Protein AF-A0A8T9ZJU8-F1 (afdb_monomer_lite)

pLDDT: mean 92.7, std 7.79, range [56.19, 98.44]

Sequence (86 aa):
MRRKKEFASLIGGVRVPLSGAMDGYSNDVKGLGLEWEVKARKEGFKTFYNWLEDEREQPEALAIKADRKPWLVVMPLDTFLKMVKE

Foldseek 3Di:
DVQLVVVCVLQVWDFFPCDPNDPPRHAGIDHLNDGHHDDDDPPPCVVVVCVCPVPVVNDQWDWDDDPPGDIDIGGDPVVVSVVSVD

Structure (mmCIF, N/CA/C/O backbone):
data_AF-A0A8T9ZJU8-F1
#
_entry.id   AF-A0A8T9ZJU8-F1
#
loop_
_atom_site.group_PDB
_atom_site.id
_atom_site.type_symbol
_atom_site.label_atom_id
_atom_site.label_alt_id
_atom_site.label_comp_id
_atom_site.label_asym_id
_atom_site.label_entity_id
_atom_site.label_seq_id
_atom_site.pdbx_PDB_ins_code
_atom_site.Cartn_x
_atom_site.Cartn_y
_atom_site.Cartn_z
_atom_site.occupancy
_atom_site.B_iso_or_equiv
_atom_site.auth_seq_id
_atom_site.auth_comp_id
_atom_site.auth_asym_id
_atom_site.auth_atom_id
_atom_site.pdbx_PDB_model_num
ATOM 1 N N . MET A 1 1 ? 14.739 4.409 -6.827 1.00 63.16 1 MET A N 1
ATOM 2 C CA . MET A 1 1 ? 14.890 3.104 -7.515 1.00 63.16 1 MET A CA 1
ATOM 3 C C . MET A 1 1 ? 14.589 1.908 -6.601 1.00 63.16 1 MET A C 1
ATOM 5 O O . MET A 1 1 ? 13.754 1.102 -6.992 1.00 63.16 1 MET A O 1
ATOM 9 N N . ARG A 1 2 ? 15.168 1.842 -5.384 1.00 87.25 2 ARG A N 1
ATOM 10 C CA . ARG A 1 2 ? 15.007 0.742 -4.400 1.00 87.25 2 ARG A CA 1
ATOM 11 C C . ARG A 1 2 ? 13.560 0.297 -4.133 1.00 87.25 2 ARG A C 1
ATOM 13 O O . ARG A 1 2 ? 13.241 -0.852 -4.386 1.00 87.25 2 ARG A O 1
ATOM 20 N N . ARG A 1 3 ? 12.677 1.222 -3.746 1.00 92.81 3 ARG A N 1
ATOM 21 C CA . ARG A 1 3 ? 11.279 0.929 -3.358 1.00 92.81 3 ARG A CA 1
ATOM 22 C C . ARG A 1 3 ? 10.438 0.247 -4.446 1.00 92.81 3 ARG A C 1
ATOM 24 O O . ARG A 1 3 ? 9.664 -0.643 -4.145 1.00 92.81 3 ARG A O 1
ATOM 31 N N . LYS A 1 4 ? 10.623 0.623 -5.720 1.00 93.69 4 LYS A N 1
ATOM 32 C CA . LYS A 1 4 ? 9.922 -0.022 -6.851 1.00 93.69 4 LYS A CA 1
ATOM 33 C C . LYS A 1 4 ? 10.369 -1.481 -7.021 1.00 93.69 4 LYS A C 1
ATOM 35 O O . LYS A 1 4 ? 9.553 -2.345 -7.295 1.00 93.69 4 LYS A O 1
ATOM 40 N N . LYS A 1 5 ? 11.672 -1.746 -6.846 1.00 94.31 5 LYS A N 1
ATOM 41 C CA . LYS A 1 5 ? 12.250 -3.099 -6.927 1.00 94.31 5 LYS A CA 1
ATOM 42 C C . LYS A 1 5 ? 11.823 -3.963 -5.738 1.00 94.31 5 LYS A C 1
ATOM 44 O O . LYS A 1 5 ? 11.487 -5.121 -5.926 1.00 94.31 5 LYS A O 1
ATOM 49 N N . GLU A 1 6 ? 11.825 -3.379 -4.545 1.00 96.81 6 GLU A N 1
ATOM 50 C CA . GLU A 1 6 ? 11.342 -4.001 -3.310 1.00 96.81 6 GLU A CA 1
ATOM 51 C C . GLU A 1 6 ? 9.874 -4.420 -3.440 1.00 96.81 6 GLU A C 1
ATOM 53 O O . GLU A 1 6 ? 9.573 -5.602 -3.323 1.00 96.81 6 GLU A O 1
ATOM 58 N N . PHE A 1 7 ? 8.986 -3.490 -3.811 1.00 97.31 7 PHE A N 1
ATOM 59 C CA . PHE A 1 7 ? 7.572 -3.797 -4.026 1.00 97.31 7 PHE A CA 1
ATOM 60 C C . PHE A 1 7 ? 7.358 -4.860 -5.113 1.00 97.31 7 PHE A C 1
ATOM 62 O O . PHE A 1 7 ? 6.629 -5.819 -4.881 1.00 97.31 7 PHE A O 1
ATOM 69 N N . ALA A 1 8 ? 8.044 -4.749 -6.262 1.00 96.81 8 ALA A N 1
ATOM 70 C CA . ALA A 1 8 ? 7.981 -5.764 -7.317 1.00 96.81 8 ALA A CA 1
ATOM 71 C C . ALA A 1 8 ? 8.357 -7.161 -6.797 1.00 96.81 8 ALA A C 1
ATOM 73 O O . ALA A 1 8 ? 7.650 -8.122 -7.075 1.00 96.81 8 ALA A O 1
ATOM 74 N N . SER A 1 9 ? 9.417 -7.267 -5.991 1.00 96.62 9 SER A N 1
ATOM 75 C CA . SER A 1 9 ? 9.833 -8.540 -5.396 1.00 96.62 9 SER A CA 1
ATOM 76 C C . SER A 1 9 ? 8.781 -9.113 -4.445 1.00 96.62 9 SER A C 1
ATOM 78 O O . SER A 1 9 ? 8.530 -10.314 -4.486 1.00 96.62 9 SER A O 1
ATOM 80 N N . LEU A 1 10 ? 8.165 -8.278 -3.602 1.00 97.06 10 LEU A N 1
ATOM 81 C CA . LEU A 1 10 ? 7.181 -8.718 -2.604 1.00 97.06 10 LEU A CA 1
ATOM 82 C C . LEU A 1 10 ? 5.908 -9.279 -3.250 1.00 97.06 10 LEU A C 1
ATOM 84 O O . LEU A 1 10 ? 5.350 -10.267 -2.774 1.00 97.06 10 LEU A O 1
ATOM 88 N N . ILE A 1 11 ? 5.476 -8.692 -4.369 1.00 96.56 11 ILE A N 1
ATOM 89 C CA . ILE A 1 11 ? 4.281 -9.148 -5.091 1.00 96.56 11 ILE A CA 1
ATOM 90 C C . ILE A 1 11 ? 4.572 -10.228 -6.146 1.00 96.56 11 ILE A C 1
ATOM 92 O O . ILE A 1 11 ? 3.651 -10.652 -6.840 1.00 96.56 11 ILE A O 1
ATOM 96 N N . GLY A 1 12 ? 5.833 -10.651 -6.312 1.00 95.75 12 GLY A N 1
ATOM 97 C CA . GLY A 1 12 ? 6.241 -11.563 -7.391 1.00 95.75 12 GLY A CA 1
ATOM 98 C C . GLY A 1 12 ? 6.094 -10.959 -8.796 1.00 95.75 12 GLY A C 1
ATOM 99 O O . GLY A 1 12 ? 5.866 -11.676 -9.765 1.00 95.75 12 GLY A O 1
ATOM 100 N N . GLY A 1 13 ? 6.168 -9.633 -8.901 1.00 95.50 13 GLY A N 1
ATOM 101 C CA . GLY A 1 13 ? 6.024 -8.874 -10.137 1.00 95.50 13 GLY A CA 1
ATOM 102 C C . GLY A 1 13 ? 7.356 -8.418 -10.730 1.00 95.50 13 GLY A C 1
ATOM 103 O O . GLY A 1 13 ? 8.445 -8.728 -10.246 1.00 95.50 13 GLY A O 1
ATOM 104 N N . VAL A 1 14 ? 7.263 -7.609 -11.783 1.00 95.69 14 VAL A N 1
ATOM 105 C CA . VAL A 1 14 ? 8.410 -7.026 -12.485 1.00 95.69 14 VAL A CA 1
ATOM 106 C C . VAL A 1 14 ? 8.332 -5.507 -12.484 1.00 95.69 14 VAL A C 1
ATOM 108 O O . VAL A 1 14 ? 7.277 -4.907 -12.676 1.00 95.69 14 VAL A O 1
ATOM 111 N N . ARG A 1 15 ? 9.476 -4.857 -12.279 1.00 94.75 15 ARG A N 1
ATOM 112 C CA . ARG A 1 15 ? 9.584 -3.405 -12.416 1.00 94.75 15 ARG A CA 1
ATOM 113 C C . ARG A 1 15 ? 9.599 -3.031 -13.900 1.00 94.75 15 ARG A C 1
ATOM 115 O O . ARG A 1 15 ? 10.363 -3.614 -14.665 1.00 94.75 15 ARG A O 1
ATOM 122 N N . VAL A 1 16 ? 8.865 -1.988 -14.273 1.00 92.19 16 VAL A N 1
ATOM 123 C CA . VAL A 1 16 ? 8.934 -1.406 -15.618 1.00 92.19 16 VAL A CA 1
ATOM 124 C C . VAL A 1 16 ? 10.213 -0.550 -15.743 1.00 92.19 16 VAL A C 1
ATOM 126 O O . VAL A 1 16 ? 10.455 0.346 -14.918 1.00 92.19 16 VAL A O 1
ATOM 129 N N . PRO A 1 17 ? 11.105 -0.831 -16.711 1.00 85.31 17 PRO A N 1
ATOM 130 C CA . PRO A 1 17 ? 12.275 0.007 -16.958 1.00 85.31 17 PRO A CA 1
ATOM 131 C C . PRO A 1 17 ? 11.838 1.360 -17.531 1.00 85.31 17 PRO A C 1
ATOM 133 O O . PRO A 1 17 ? 10.834 1.440 -18.221 1.00 85.31 17 PRO A O 1
ATOM 136 N N . LEU A 1 18 ? 12.586 2.428 -17.232 1.00 82.38 18 LEU A N 1
ATOM 137 C CA . LEU A 1 18 ? 12.332 3.778 -17.770 1.00 82.38 18 LEU A CA 1
ATOM 138 C C . LEU A 1 18 ? 10.910 4.332 -17.520 1.00 82.38 18 LEU A C 1
ATOM 140 O O . LEU A 1 18 ? 10.486 5.253 -18.216 1.00 82.38 18 LEU A O 1
ATOM 144 N N . SER A 1 19 ? 10.198 3.821 -16.504 1.00 79.38 19 SER A N 1
ATOM 145 C CA . SER A 1 19 ? 8.833 4.260 -16.202 1.00 79.38 19 SER A CA 1
ATOM 146 C C . SER A 1 19 ? 8.733 5.773 -15.988 1.00 79.38 19 SER A C 1
ATOM 148 O O . SER A 1 19 ? 9.447 6.339 -15.151 1.00 79.38 19 SER A O 1
ATOM 150 N N . GLY A 1 20 ? 7.865 6.424 -16.770 1.00 73.50 20 GLY A N 1
ATOM 151 C CA . GLY A 1 20 ? 7.654 7.878 -16.751 1.00 73.50 20 GLY A CA 1
ATOM 152 C C . GLY A 1 20 ? 8.781 8.723 -17.361 1.00 73.50 20 GLY A C 1
ATOM 153 O O . GLY A 1 20 ? 8.707 9.947 -17.298 1.00 73.50 20 GLY A O 1
ATOM 154 N N . ALA A 1 21 ? 9.820 8.099 -17.925 1.00 79.44 21 ALA A N 1
ATOM 155 C CA . ALA A 1 21 ? 10.927 8.780 -18.605 1.00 79.44 21 ALA A CA 1
ATOM 156 C C . ALA A 1 21 ? 10.890 8.619 -20.136 1.00 79.44 21 ALA A C 1
ATOM 158 O O . ALA A 1 21 ? 11.628 9.310 -20.832 1.00 79.44 21 ALA A O 1
ATOM 159 N N . MET A 1 22 ? 10.063 7.707 -20.654 1.00 81.00 22 MET A N 1
ATOM 160 C CA . MET A 1 22 ? 9.919 7.432 -22.082 1.00 81.00 22 MET A CA 1
ATOM 161 C C . MET A 1 22 ? 8.470 7.059 -22.407 1.00 81.00 22 MET A C 1
ATOM 163 O O . MET A 1 22 ? 7.825 6.343 -21.634 1.00 81.00 22 MET A O 1
ATOM 167 N N . ASP A 1 23 ? 7.973 7.519 -23.555 1.00 74.38 23 ASP A N 1
ATOM 168 C CA . ASP A 1 23 ? 6.637 7.167 -24.033 1.00 74.38 23 ASP A CA 1
ATOM 169 C C . ASP A 1 23 ? 6.509 5.652 -24.253 1.00 74.38 23 ASP A C 1
ATOM 171 O O . ASP A 1 23 ? 7.438 4.981 -24.703 1.00 74.38 23 ASP A O 1
ATOM 175 N N . GLY A 1 24 ? 5.354 5.099 -23.879 1.00 75.00 24 GLY A N 1
ATOM 176 C CA . GLY A 1 24 ? 5.081 3.656 -23.918 1.00 75.00 24 GLY A CA 1
ATOM 177 C C . GLY A 1 24 ? 5.509 2.874 -22.669 1.00 75.00 24 GLY A C 1
ATOM 178 O O . GLY A 1 24 ? 5.165 1.700 -22.546 1.00 75.00 24 GLY A O 1
ATOM 179 N N . TYR A 1 25 ? 6.195 3.508 -21.710 1.00 78.00 25 TYR A N 1
ATOM 180 C CA . TYR A 1 25 ? 6.612 2.892 -20.444 1.00 78.00 25 TYR A CA 1
ATOM 181 C C . TYR A 1 25 ? 5.865 3.536 -19.264 1.00 78.00 25 TYR A C 1
ATOM 183 O O . TYR A 1 25 ? 6.424 4.308 -18.480 1.00 78.00 25 TYR A O 1
ATOM 191 N N . SER A 1 26 ? 4.567 3.236 -19.155 1.00 83.94 26 SER A N 1
ATOM 192 C CA . SER A 1 26 ? 3.695 3.670 -18.056 1.00 83.94 26 SER A CA 1
ATOM 193 C C . SER A 1 26 ? 3.784 2.742 -16.842 1.00 83.94 26 SER A C 1
ATOM 195 O O . SER A 1 26 ? 4.047 1.547 -16.982 1.00 83.94 26 SER A O 1
ATOM 197 N N . ASN A 1 27 ? 3.492 3.301 -15.662 1.00 90.12 27 ASN A N 1
ATOM 198 C CA . ASN A 1 27 ? 3.464 2.613 -14.367 1.00 90.12 27 ASN A CA 1
ATOM 199 C C . ASN A 1 27 ? 4.822 2.042 -13.926 1.00 90.12 27 ASN A C 1
ATOM 201 O O . ASN A 1 27 ? 5.763 1.879 -14.696 1.00 90.12 27 ASN A O 1
ATOM 205 N N . ASP A 1 28 ? 4.954 1.762 -12.637 1.00 92.94 28 ASP A N 1
ATOM 206 C CA . ASP A 1 28 ? 6.228 1.413 -12.016 1.00 92.94 28 ASP A CA 1
ATOM 207 C C . ASP A 1 28 ? 6.496 -0.085 -11.950 1.00 92.94 28 ASP A C 1
ATOM 209 O O . ASP A 1 28 ? 7.651 -0.518 -12.057 1.00 92.94 28 ASP A O 1
ATOM 213 N N . VAL A 1 29 ? 5.446 -0.872 -11.727 1.00 95.94 29 VAL A N 1
ATOM 214 C CA . VAL A 1 29 ? 5.514 -2.319 -11.513 1.00 95.94 29 VAL A CA 1
ATOM 215 C C . VAL A 1 29 ? 4.325 -2.992 -12.194 1.00 95.94 29 VAL A C 1
ATOM 217 O O . VAL A 1 29 ? 3.218 -2.470 -12.163 1.00 95.94 29 VAL A O 1
ATOM 220 N N . LYS A 1 30 ? 4.542 -4.167 -12.786 1.00 96.06 30 LYS A N 1
ATOM 221 C CA . LYS A 1 30 ? 3.485 -5.062 -13.273 1.00 96.06 30 LYS A CA 1
ATOM 222 C C . LYS A 1 30 ? 3.491 -6.336 -12.437 1.00 96.06 30 LYS A C 1
ATOM 224 O O . LYS A 1 30 ? 4.551 -6.924 -12.230 1.00 96.06 30 LYS A O 1
ATOM 229 N N . GLY A 1 31 ? 2.334 -6.753 -11.941 1.00 95.31 31 GLY A N 1
ATOM 230 C CA . GLY A 1 31 ? 2.206 -7.937 -11.089 1.00 95.31 31 GLY A CA 1
ATOM 231 C C . GLY A 1 31 ? 0.779 -8.114 -10.591 1.00 95.31 31 GLY A C 1
ATOM 232 O O . GLY A 1 31 ? 0.030 -7.140 -10.538 1.00 95.31 31 GLY A O 1
ATOM 233 N N . LEU A 1 32 ? 0.399 -9.346 -10.242 1.00 94.81 32 LEU A N 1
ATOM 234 C CA . LEU A 1 32 ? -0.955 -9.679 -9.767 1.00 94.81 32 LEU A CA 1
ATOM 235 C C . LEU A 1 32 ? -2.070 -9.235 -10.740 1.00 94.81 32 LEU A C 1
ATOM 237 O O . LEU A 1 32 ? -3.130 -8.789 -10.321 1.00 94.81 32 LEU A O 1
ATOM 241 N N . GLY A 1 33 ? -1.804 -9.288 -12.051 1.00 94.19 33 GLY A N 1
ATOM 242 C CA . GLY A 1 33 ? -2.748 -8.851 -13.089 1.00 94.19 33 GLY A CA 1
ATOM 243 C C . GLY A 1 33 ? -2.948 -7.332 -13.200 1.00 94.19 33 GLY A C 1
ATOM 244 O O . GLY A 1 33 ? -3.785 -6.896 -13.986 1.00 94.19 33 GLY A O 1
ATOM 245 N N . LEU A 1 34 ? -2.188 -6.525 -12.451 1.00 95.12 34 LEU A N 1
ATOM 246 C CA . LEU A 1 34 ? -2.333 -5.070 -12.383 1.00 95.12 34 LEU A CA 1
ATOM 247 C C . LEU A 1 34 ? -1.052 -4.328 -12.787 1.00 95.12 34 LEU A C 1
ATOM 249 O O . LEU A 1 34 ? 0.066 -4.854 -12.714 1.00 95.12 34 LEU A O 1
ATOM 253 N N . GLU A 1 35 ? -1.235 -3.065 -13.173 1.00 95.25 35 GLU A N 1
ATOM 254 C CA . GLU A 1 35 ? -0.162 -2.087 -13.333 1.00 95.25 35 GLU A CA 1
ATOM 255 C C . GLU A 1 35 ? -0.174 -1.117 -12.147 1.00 95.25 35 GLU A C 1
ATOM 257 O O . GLU A 1 35 ? -1.182 -0.480 -11.850 1.00 95.25 35 GLU A O 1
ATOM 262 N N . TRP A 1 36 ? 0.956 -1.017 -11.455 1.00 95.62 36 TRP A N 1
ATOM 263 C CA . TRP A 1 36 ? 1.082 -0.334 -10.174 1.00 95.62 36 TRP A CA 1
ATOM 264 C C . TRP A 1 36 ? 1.940 0.915 -10.301 1.00 95.62 36 TRP A C 1
ATOM 266 O O . TRP A 1 36 ? 3.054 0.858 -10.822 1.00 95.62 36 TRP A O 1
ATOM 276 N N . GLU A 1 37 ? 1.480 2.015 -9.716 1.00 95.75 37 GLU A N 1
ATOM 277 C CA . GLU A 1 37 ? 2.297 3.199 -9.458 1.00 95.75 37 GLU A CA 1
ATOM 278 C C . GLU A 1 37 ? 2.808 3.162 -8.011 1.00 95.75 37 GLU A C 1
ATOM 280 O O . GLU A 1 37 ? 2.024 3.064 -7.067 1.00 95.75 37 GLU A O 1
ATOM 285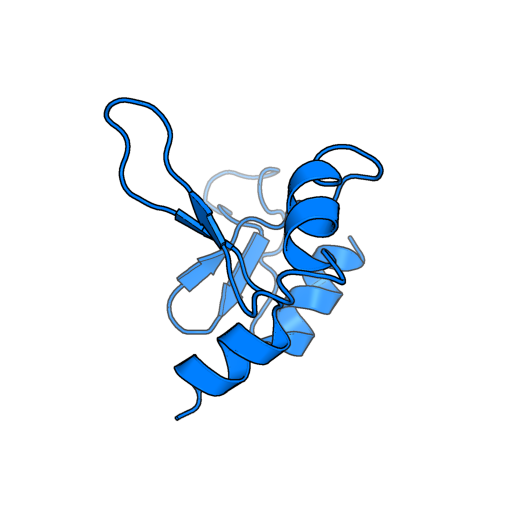 N N . VAL A 1 38 ? 4.124 3.271 -7.801 1.00 94.75 38 VAL A N 1
ATOM 286 C CA . VAL A 1 38 ? 4.718 3.106 -6.466 1.00 94.75 38 VAL A CA 1
ATOM 287 C C . VAL A 1 38 ? 5.039 4.466 -5.858 1.00 94.75 38 VAL A C 1
ATOM 289 O O . VAL A 1 38 ? 5.976 5.166 -6.259 1.00 94.75 38 VAL A O 1
ATOM 292 N N . LYS A 1 39 ? 4.310 4.829 -4.801 1.00 93.62 39 LYS A N 1
ATOM 293 C CA . LYS A 1 39 ? 4.567 6.046 -4.025 1.00 93.62 39 LYS A CA 1
ATOM 294 C C . LYS A 1 39 ? 5.116 5.704 -2.645 1.00 93.62 39 LYS A C 1
ATOM 296 O O . LYS A 1 39 ? 4.528 4.952 -1.887 1.00 93.62 39 LYS A O 1
ATOM 301 N N . ALA A 1 40 ? 6.227 6.340 -2.295 1.00 92.62 40 ALA A N 1
ATOM 302 C CA . ALA A 1 40 ? 6.717 6.402 -0.924 1.00 92.62 40 ALA A CA 1
ATOM 303 C C . ALA A 1 40 ? 7.057 7.853 -0.603 1.00 92.62 40 ALA A C 1
ATOM 305 O O . ALA A 1 40 ? 7.674 8.550 -1.419 1.00 92.62 40 ALA A O 1
ATOM 306 N N . ARG A 1 41 ? 6.642 8.316 0.570 1.00 93.19 41 ARG A N 1
ATOM 307 C CA . ARG A 1 41 ? 6.871 9.675 1.061 1.00 93.19 41 ARG A CA 1
ATOM 308 C C . ARG A 1 41 ? 7.260 9.575 2.528 1.00 93.19 41 ARG A C 1
ATOM 310 O O . ARG A 1 41 ? 6.749 8.709 3.222 1.00 93.19 41 ARG A O 1
ATOM 317 N N . LYS A 1 42 ? 8.157 10.452 2.983 1.00 90.06 42 LYS A N 1
ATOM 318 C CA . LYS A 1 42 ? 8.542 10.511 4.401 1.00 90.06 42 LYS A CA 1
ATOM 319 C C . LYS A 1 42 ? 7.343 10.887 5.284 1.00 90.06 42 LYS A C 1
ATOM 321 O O . LYS A 1 42 ? 7.156 10.319 6.346 1.00 90.06 42 LYS A O 1
ATOM 326 N N . GLU A 1 43 ? 6.523 11.819 4.800 1.00 92.00 43 GLU A N 1
ATOM 327 C CA . GLU A 1 43 ? 5.452 12.440 5.592 1.00 92.00 43 GLU A CA 1
ATOM 328 C C . GLU A 1 43 ? 4.060 12.296 4.952 1.00 92.00 43 GLU A C 1
ATOM 330 O O . GLU A 1 43 ? 3.054 12.284 5.649 1.00 92.00 43 GLU A O 1
ATOM 335 N N . GLY A 1 44 ? 3.981 12.139 3.626 1.00 92.38 44 GLY A N 1
ATOM 336 C CA . GLY A 1 44 ? 2.727 12.278 2.869 1.00 92.38 44 GLY A CA 1
ATOM 337 C C . GLY A 1 44 ? 1.647 11.214 3.110 1.00 92.38 44 GLY A C 1
ATOM 338 O O . GLY A 1 44 ? 0.554 11.369 2.584 1.00 92.38 44 GLY A O 1
ATOM 339 N N . PHE A 1 45 ? 1.939 10.154 3.868 1.00 95.00 45 PHE A N 1
ATOM 340 C CA . PHE A 1 45 ? 0.992 9.069 4.171 1.00 95.00 45 PHE A CA 1
ATOM 341 C C . PHE A 1 45 ? 0.815 8.815 5.672 1.00 95.00 45 PHE A C 1
ATOM 343 O O . PHE A 1 45 ? 0.148 7.855 6.046 1.00 95.00 45 PHE A O 1
ATOM 350 N N . LYS A 1 46 ? 1.390 9.661 6.538 1.00 95.44 46 LYS A N 1
ATOM 351 C CA . LYS A 1 46 ? 1.372 9.453 7.994 1.00 95.44 46 LYS A CA 1
ATOM 352 C C . LYS A 1 46 ? -0.031 9.294 8.562 1.00 95.44 46 LYS A C 1
ATOM 354 O O . LYS A 1 46 ? -0.245 8.426 9.389 1.00 95.44 46 LYS A O 1
ATOM 359 N N . THR A 1 47 ? -0.992 10.074 8.078 1.00 96.31 47 THR A N 1
ATOM 360 C CA . THR A 1 47 ? -2.383 9.984 8.536 1.00 96.31 47 THR A CA 1
ATOM 361 C C . THR A 1 47 ? -2.981 8.590 8.333 1.00 96.31 47 THR A C 1
ATOM 363 O O . THR A 1 47 ? -3.672 8.109 9.220 1.00 96.31 47 THR A O 1
ATOM 366 N N . PHE A 1 48 ? -2.685 7.912 7.217 1.00 96.44 48 PHE A N 1
ATOM 367 C CA . PHE A 1 48 ? -3.178 6.549 6.987 1.00 96.44 48 PHE A CA 1
ATOM 368 C C . PHE A 1 48 ? -2.541 5.543 7.945 1.00 96.44 48 PHE A C 1
ATOM 370 O O . PHE A 1 48 ? -3.243 4.677 8.450 1.00 96.44 48 PHE A O 1
ATOM 377 N N . TYR A 1 49 ? -1.241 5.683 8.224 1.00 96.06 49 TYR A N 1
ATOM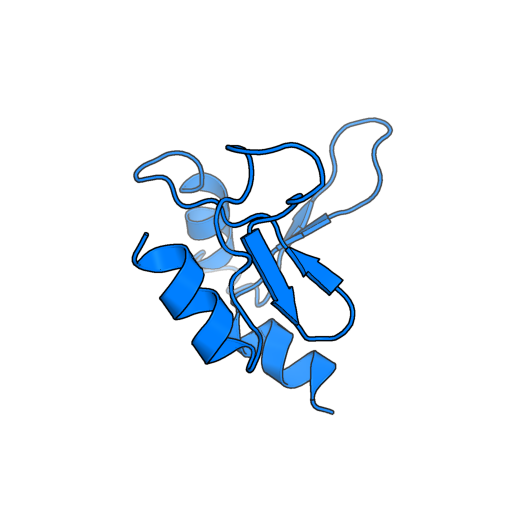 378 C CA . TYR A 1 49 ? -0.562 4.850 9.220 1.00 96.06 49 TYR A CA 1
ATOM 379 C C . TYR A 1 49 ? -1.117 5.092 10.620 1.00 96.06 49 TYR A C 1
ATOM 381 O O . TYR A 1 49 ? -1.500 4.134 11.268 1.00 96.06 49 TYR A O 1
ATOM 389 N N . ASN A 1 50 ? -1.284 6.348 11.040 1.00 96.38 50 ASN A N 1
ATOM 390 C CA . ASN A 1 50 ? -1.853 6.666 12.350 1.00 96.38 50 ASN A CA 1
ATOM 391 C C . ASN A 1 50 ? -3.254 6.061 12.549 1.00 96.38 50 ASN A C 1
ATOM 393 O O . ASN A 1 50 ? -3.582 5.661 13.655 1.00 96.38 50 ASN A O 1
ATOM 397 N N . TRP A 1 51 ? -4.086 6.016 11.501 1.00 97.75 51 TRP A N 1
ATOM 398 C CA . TRP A 1 51 ? -5.404 5.376 11.577 1.00 97.75 51 TRP A CA 1
ATOM 399 C C . TRP A 1 51 ? -5.331 3.844 11.579 1.00 97.75 51 TRP A C 1
ATOM 401 O O . TRP A 1 51 ? -6.162 3.211 12.214 1.00 97.75 51 TRP A O 1
ATOM 411 N N . LEU A 1 52 ? -4.368 3.245 10.870 1.00 96.81 52 LEU A N 1
ATOM 412 C CA . LEU A 1 52 ? -4.142 1.793 10.877 1.00 96.81 52 LEU A CA 1
ATOM 413 C C . LEU A 1 52 ? -3.510 1.300 12.187 1.00 96.81 52 LEU A C 1
ATOM 415 O O . LEU A 1 52 ? -3.766 0.182 12.612 1.00 96.81 52 LEU A O 1
ATOM 419 N N . GLU A 1 53 ? -2.678 2.128 12.811 1.00 96.06 53 GLU A N 1
ATOM 420 C CA . GLU A 1 53 ? -1.933 1.836 14.041 1.00 96.06 53 GLU A CA 1
ATOM 421 C C . GLU A 1 53 ? -2.682 2.308 15.299 1.00 96.06 53 GLU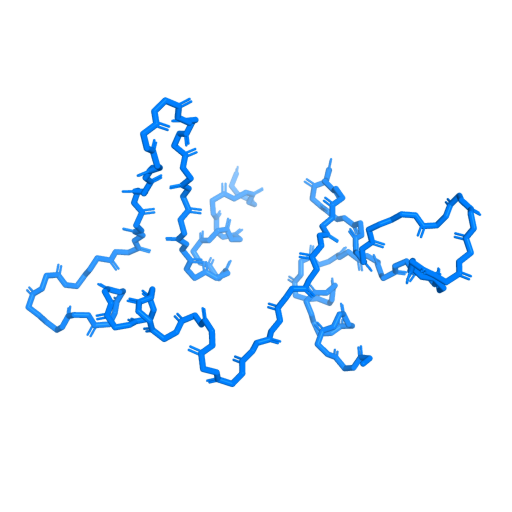 A C 1
ATOM 423 O O . GLU A 1 53 ? -2.096 2.382 16.377 1.00 96.06 53 GLU A O 1
ATOM 428 N N . ASP A 1 54 ? -3.970 2.646 15.181 1.00 97.00 54 ASP A N 1
ATOM 429 C CA . ASP A 1 54 ? -4.795 3.019 16.327 1.00 97.00 54 ASP A CA 1
ATOM 430 C C . ASP A 1 54 ? -4.908 1.829 17.299 1.00 97.00 54 ASP A C 1
ATOM 432 O O . ASP A 1 54 ? -5.551 0.823 17.003 1.00 97.00 54 ASP A O 1
ATOM 436 N N . GLU A 1 55 ? -4.273 1.934 18.469 1.00 95.56 55 GLU A N 1
ATOM 437 C CA . GLU A 1 55 ? -4.210 0.851 19.464 1.00 95.56 55 GLU A CA 1
ATOM 438 C C . GLU A 1 55 ? -5.572 0.517 20.093 1.00 95.56 55 GLU A C 1
ATOM 440 O O . GLU A 1 55 ? -5.756 -0.571 20.648 1.00 95.56 55 GLU A O 1
ATOM 445 N N . ARG A 1 56 ? -6.534 1.442 20.030 1.00 96.56 56 ARG A N 1
ATOM 446 C CA . ARG A 1 56 ? -7.868 1.240 20.592 1.00 96.56 56 ARG A CA 1
ATOM 447 C C . ARG A 1 56 ? -8.751 0.464 19.626 1.00 96.56 56 ARG A C 1
ATOM 449 O O . ARG A 1 56 ? -9.429 -0.465 20.054 1.00 96.56 56 ARG A O 1
ATOM 456 N N . GLU A 1 57 ? -8.752 0.862 18.358 1.00 96.12 57 GLU A N 1
ATOM 457 C CA . GLU A 1 57 ? -9.638 0.291 17.339 1.00 96.12 57 GLU A CA 1
ATOM 458 C C . GLU A 1 57 ? -9.001 -0.897 16.595 1.00 96.12 57 GLU A C 1
ATOM 460 O O . GLU A 1 57 ? -9.718 -1.773 16.119 1.00 96.12 57 GLU A O 1
ATOM 465 N N . GLN A 1 58 ? -7.666 -0.937 16.507 1.00 93.19 58 GLN A N 1
ATOM 466 C CA . GLN A 1 58 ? -6.856 -1.982 15.861 1.00 93.19 58 GLN A CA 1
ATOM 467 C C . GLN A 1 58 ? -7.403 -2.458 14.495 1.00 93.19 58 GLN A C 1
ATOM 469 O O . GLN A 1 58 ? -7.605 -3.659 14.293 1.00 93.19 58 GLN A O 1
ATOM 474 N N . PRO A 1 59 ? -7.671 -1.549 13.535 1.00 97.12 59 PRO A N 1
ATOM 475 C CA . PRO A 1 59 ? -8.269 -1.931 12.260 1.00 97.12 59 PRO A CA 1
ATOM 476 C C . PRO A 1 59 ? -7.267 -2.643 11.333 1.00 97.12 59 PRO A C 1
ATOM 478 O O . PRO A 1 59 ? -6.139 -2.196 11.144 1.00 97.12 59 PRO A O 1
ATOM 481 N N . GLU A 1 60 ? -7.702 -3.704 10.647 1.00 96.38 60 GLU A N 1
ATOM 482 C CA . GLU A 1 60 ? -6.864 -4.420 9.662 1.00 96.38 60 GLU A CA 1
ATOM 483 C C . GLU A 1 60 ? -6.754 -3.694 8.304 1.00 96.38 60 GLU A C 1
ATOM 485 O O . GLU A 1 60 ? -5.829 -3.936 7.522 1.00 96.38 60 GLU A O 1
ATOM 490 N N . ALA A 1 61 ? -7.710 -2.810 8.004 1.00 97.75 61 ALA A N 1
ATOM 491 C CA . ALA A 1 61 ? -7.783 -2.029 6.774 1.00 97.75 61 ALA A CA 1
ATOM 492 C C . ALA A 1 61 ? -8.627 -0.759 6.970 1.00 97.75 61 ALA A C 1
ATOM 494 O O . ALA A 1 61 ? -9.497 -0.692 7.836 1.00 97.75 61 ALA 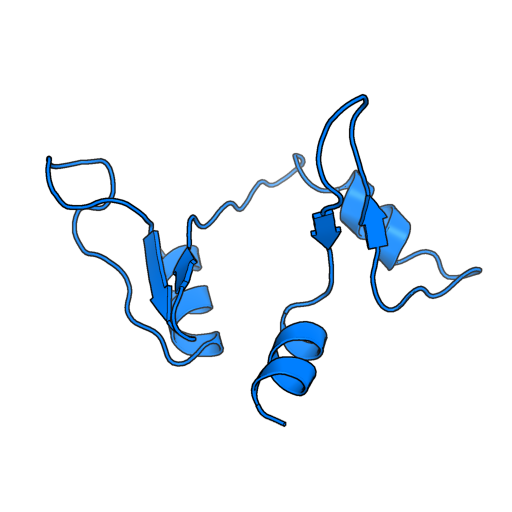A O 1
ATOM 495 N N . LEU A 1 62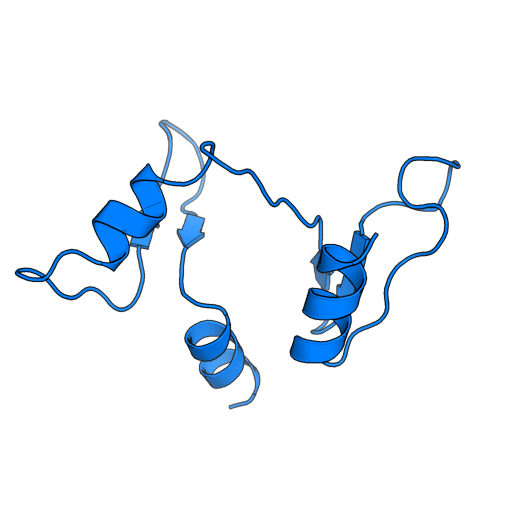 ? -8.422 0.230 6.103 1.00 98.06 62 LEU A N 1
ATOM 496 C CA . LEU A 1 62 ? -9.235 1.439 6.007 1.00 98.06 62 LEU A CA 1
ATOM 497 C C . LEU A 1 62 ? -10.072 1.412 4.728 1.00 98.06 62 LEU A C 1
ATOM 499 O O . LEU A 1 62 ? -9.543 1.171 3.642 1.00 98.06 62 LEU A O 1
ATOM 503 N N . ALA A 1 63 ? -11.350 1.768 4.840 1.00 97.94 63 ALA A N 1
ATOM 504 C CA . ALA A 1 63 ? -12.189 2.142 3.706 1.00 97.94 63 ALA A CA 1
ATOM 505 C C . ALA A 1 63 ? -12.346 3.668 3.693 1.00 97.94 63 ALA A C 1
ATOM 507 O O . ALA A 1 63 ? -12.960 4.248 4.587 1.00 97.94 63 ALA A O 1
ATOM 508 N N . ILE A 1 64 ? -11.784 4.334 2.684 1.00 97.38 64 ILE A N 1
ATOM 509 C CA . ILE A 1 64 ? -11.774 5.799 2.581 1.00 97.38 64 ILE A CA 1
ATOM 510 C C . ILE A 1 64 ? -12.402 6.249 1.266 1.00 97.38 64 ILE A C 1
ATOM 512 O O . ILE A 1 64 ? -12.286 5.579 0.244 1.00 97.38 64 ILE A O 1
ATOM 516 N N . LYS A 1 65 ? -13.053 7.411 1.258 1.00 97.88 65 LYS A N 1
ATOM 517 C CA . LYS A 1 65 ? -13.533 8.037 0.022 1.00 97.88 65 LYS A CA 1
ATOM 518 C C . LYS A 1 65 ? -13.469 9.552 0.122 1.00 97.88 65 LYS A C 1
ATOM 520 O O . LYS A 1 65 ? -13.671 10.119 1.192 1.00 97.88 65 LYS A O 1
ATOM 525 N N . ALA A 1 66 ? -13.238 10.198 -1.012 1.00 97.25 66 ALA 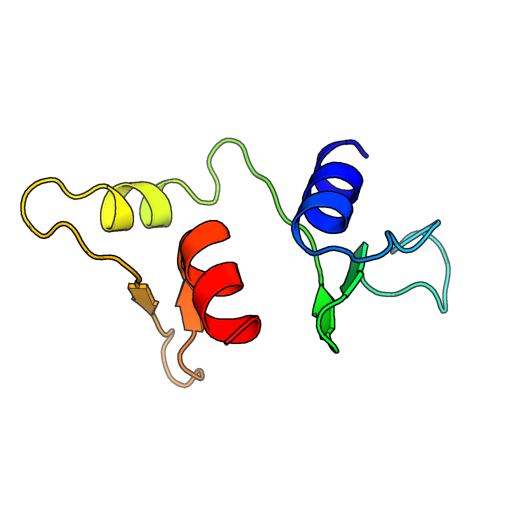A N 1
ATOM 526 C CA . ALA A 1 66 ? -13.524 11.618 -1.166 1.00 97.25 66 ALA A CA 1
ATOM 527 C C . ALA A 1 66 ? -14.974 11.809 -1.636 1.00 97.25 66 ALA A C 1
ATOM 529 O O . ALA A 1 66 ? -15.610 10.872 -2.130 1.00 97.25 66 ALA A O 1
ATOM 530 N N . ASP A 1 67 ? -15.493 13.029 -1.505 1.00 97.62 67 ASP A N 1
ATOM 531 C CA . ASP A 1 67 ? -16.818 13.365 -2.024 1.00 97.62 67 ASP A CA 1
ATOM 532 C C . ASP A 1 67 ? -16.937 13.012 -3.518 1.00 97.62 67 ASP A C 1
ATOM 534 O O . ASP A 1 67 ? -16.038 13.301 -4.312 1.00 97.62 67 ASP A O 1
ATOM 538 N N . ARG A 1 68 ? -18.049 12.360 -3.887 1.00 97.00 68 ARG A N 1
ATOM 539 C CA . ARG A 1 68 ? -18.356 11.901 -5.257 1.00 97.00 68 ARG A CA 1
ATOM 540 C C . ARG A 1 68 ? -17.234 11.094 -5.933 1.00 97.00 68 ARG A C 1
ATOM 542 O O . ARG A 1 68 ? -17.132 11.075 -7.161 1.00 97.00 68 ARG A O 1
ATOM 549 N N . LYS A 1 69 ? -16.390 10.411 -5.154 1.00 97.94 69 LYS A N 1
ATOM 550 C CA . LYS A 1 69 ? -15.386 9.463 -5.656 1.00 97.94 69 LYS A CA 1
ATOM 551 C C . LYS A 1 69 ? -15.703 8.033 -5.204 1.00 97.94 69 LYS A C 1
ATOM 553 O O . LYS A 1 69 ? -16.351 7.855 -4.170 1.00 97.94 69 LYS A O 1
ATOM 558 N N . PRO A 1 70 ? -15.253 7.015 -5.962 1.00 98.44 70 PRO A N 1
ATOM 559 C CA . PRO A 1 70 ? -15.294 5.631 -5.505 1.00 98.44 70 PRO A CA 1
ATOM 560 C C . PRO A 1 70 ? -14.539 5.437 -4.185 1.00 98.44 70 PRO A C 1
ATOM 562 O O . PRO A 1 70 ? -13.634 6.208 -3.855 1.00 98.44 70 PRO A O 1
ATOM 565 N N . TRP A 1 71 ? -14.904 4.386 -3.452 1.00 98.31 71 TRP A N 1
ATOM 566 C CA . TRP A 1 71 ? -14.163 3.948 -2.274 1.00 98.31 71 TRP A CA 1
ATOM 567 C C . TRP A 1 71 ? -12.762 3.470 -2.654 1.00 98.31 71 TRP A C 1
ATOM 569 O O . TRP A 1 71 ? -12.562 2.836 -3.689 1.00 98.31 71 TRP A O 1
ATOM 579 N N . LEU A 1 72 ? -11.810 3.753 -1.777 1.00 97.94 72 LEU A N 1
ATOM 580 C CA . LEU A 1 72 ? -10.465 3.211 -1.790 1.00 97.94 72 LEU A CA 1
ATOM 581 C C . LEU A 1 72 ? -10.292 2.357 -0.544 1.00 97.94 72 LEU A C 1
ATOM 583 O O . LEU A 1 72 ? -10.746 2.728 0.541 1.00 97.94 72 LEU A O 1
ATOM 587 N N . VAL A 1 73 ? -9.596 1.242 -0.707 1.00 97.69 73 VAL A N 1
ATOM 588 C CA . VAL A 1 73 ? -9.177 0.405 0.410 1.00 97.69 73 VAL A CA 1
ATOM 589 C C . VAL A 1 73 ? -7.683 0.603 0.617 1.00 97.69 73 VAL A C 1
ATOM 591 O O . VAL A 1 73 ? -6.906 0.524 -0.335 1.00 97.69 73 VAL A O 1
ATOM 594 N N . VAL A 1 74 ? -7.286 0.887 1.855 1.00 97.56 74 VAL A N 1
ATOM 595 C CA . VAL A 1 74 ? -5.884 1.013 2.263 1.00 97.56 74 VAL A CA 1
ATOM 596 C C . VAL A 1 74 ? -5.616 -0.036 3.328 1.00 97.56 74 VAL A C 1
ATOM 598 O O . VAL A 1 74 ? -6.272 -0.042 4.362 1.00 97.56 74 VAL A O 1
ATOM 601 N N . MET A 1 75 ? -4.662 -0.925 3.083 1.00 97.50 75 MET A N 1
ATOM 602 C CA . MET A 1 75 ? -4.303 -1.996 4.010 1.00 97.50 75 MET A CA 1
ATOM 603 C C . MET A 1 75 ? -2.808 -2.316 3.909 1.00 97.50 75 MET A C 1
ATOM 605 O O . MET A 1 75 ? -2.189 -1.988 2.886 1.00 97.50 75 MET A O 1
ATOM 609 N N . PRO A 1 76 ? -2.213 -2.959 4.928 1.00 96.94 76 PRO A N 1
ATOM 610 C CA . PRO A 1 76 ? -0.860 -3.492 4.831 1.00 96.94 76 PRO A CA 1
ATOM 611 C C . PRO A 1 76 ? -0.711 -4.457 3.649 1.00 96.94 76 PRO A C 1
ATOM 613 O O . PRO A 1 76 ? -1.623 -5.221 3.326 1.00 96.94 76 PRO A O 1
ATOM 616 N N . LEU A 1 77 ? 0.466 -4.447 3.016 1.00 96.69 77 LEU A N 1
ATOM 617 C CA . LEU A 1 77 ? 0.740 -5.295 1.853 1.00 96.69 77 LEU A CA 1
ATOM 618 C C . LEU A 1 77 ? 0.554 -6.782 2.170 1.00 96.69 77 LEU A C 1
ATOM 620 O O . LEU A 1 77 ? 0.012 -7.510 1.347 1.00 96.69 77 LEU A O 1
ATOM 624 N N . ASP A 1 78 ? 0.964 -7.226 3.355 1.00 95.94 78 ASP A N 1
ATOM 625 C CA . ASP A 1 78 ? 0.837 -8.630 3.748 1.00 95.94 78 ASP A CA 1
ATOM 626 C C . ASP A 1 78 ? -0.628 -9.064 3.850 1.00 95.94 78 ASP A C 1
ATOM 628 O O . ASP A 1 78 ? -0.970 -10.155 3.398 1.00 95.94 78 ASP A O 1
ATOM 632 N N . THR A 1 79 ? -1.508 -8.201 4.371 1.00 96.25 79 THR A N 1
ATOM 633 C CA . THR A 1 79 ? -2.960 -8.439 4.399 1.00 96.25 79 THR A CA 1
ATOM 634 C C . THR A 1 79 ? -3.505 -8.578 2.982 1.00 96.25 79 THR A C 1
ATOM 636 O O . THR A 1 79 ? -4.173 -9.560 2.671 1.00 96.25 79 THR A O 1
ATOM 639 N N . PHE A 1 80 ? -3.138 -7.657 2.087 1.00 96.75 80 PHE A N 1
ATOM 640 C CA . PHE A 1 80 ? -3.538 -7.728 0.682 1.00 96.75 80 PHE A CA 1
ATOM 641 C C . PHE A 1 80 ? -3.042 -9.010 -0.003 1.00 96.75 80 PHE A C 1
ATOM 643 O O . PHE A 1 80 ? -3.801 -9.674 -0.704 1.00 96.75 80 PHE A O 1
ATOM 650 N N . LEU A 1 81 ? -1.776 -9.385 0.212 1.00 95.75 81 LEU A N 1
ATOM 651 C CA . LEU A 1 81 ? -1.176 -10.573 -0.395 1.00 95.75 81 LEU A CA 1
ATOM 652 C C . LEU A 1 81 ? -1.801 -11.878 0.095 1.00 95.75 81 LEU A C 1
ATOM 654 O O . LEU A 1 81 ? -1.850 -12.820 -0.691 1.00 95.75 81 LEU A O 1
ATOM 658 N N . LYS A 1 82 ? -2.265 -11.939 1.348 1.00 95.19 82 LYS A N 1
ATOM 659 C CA . LYS A 1 82 ? -3.055 -13.075 1.843 1.00 95.19 82 LYS A CA 1
ATOM 660 C C . LYS A 1 82 ? -4.357 -13.201 1.052 1.00 95.19 82 LYS A C 1
ATOM 662 O O . LYS A 1 82 ? -4.621 -14.261 0.510 1.00 95.19 82 LYS A O 1
ATOM 667 N N . MET A 1 83 ? -5.085 -12.097 0.871 1.00 94.81 83 MET A N 1
ATOM 668 C CA . MET A 1 83 ? -6.384 -12.102 0.186 1.00 94.81 83 MET A CA 1
ATOM 669 C C . MET A 1 83 ? -6.323 -12.478 -1.300 1.00 94.81 83 MET A C 1
ATOM 671 O O . MET A 1 83 ? -7.260 -13.074 -1.809 1.00 94.81 83 MET A O 1
ATOM 675 N N . VAL A 1 84 ? -5.271 -12.085 -2.027 1.00 93.00 84 VAL A N 1
ATOM 676 C CA . VAL A 1 84 ? -5.181 -12.324 -3.487 1.00 93.00 84 VAL A CA 1
ATOM 677 C C . VAL A 1 84 ? -4.483 -13.628 -3.871 1.00 93.00 84 VAL A C 1
ATOM 679 O O . VAL A 1 84 ? -4.403 -13.946 -5.057 1.00 93.00 84 VAL A O 1
ATOM 682 N N . LYS A 1 85 ? -3.891 -14.332 -2.901 1.00 82.25 85 LYS A N 1
ATOM 683 C CA . LYS A 1 85 ? -3.236 -15.634 -3.111 1.00 82.25 85 LYS A CA 1
ATOM 684 C C . LYS A 1 85 ? -4.084 -16.811 -2.621 1.00 82.25 85 LYS A C 1
ATOM 686 O O . LYS A 1 85 ? -3.672 -17.950 -2.836 1.00 82.25 85 LYS A O 1
ATOM 691 N N . GLU A 1 86 ? -5.208 -16.527 -1.971 1.00 56.19 86 GLU A N 1
ATOM 692 C CA . GLU A 1 86 ? -6.307 -17.464 -1.707 1.00 56.19 86 GLU A CA 1
ATOM 693 C C . GLU A 1 86 ? -7.208 -17.595 -2.943 1.00 56.19 86 GLU A C 1
ATOM 695 O O . GLU A 1 86 ? -7.658 -18.733 -3.205 1.00 56.19 86 GLU A O 1
#

Secondary structure (DSSP, 8-state):
-HHHHHHHHHTT-EEPTTTTTSTT--SSEEETTEEE-----SSTTHHHHHHHT-TTT--S-EEE--TTS--EEE--HHHHHHHHH-

Radius of gyration: 14.88 Å; chains: 1; bounding box: 33×31×45 Å